Protein AF-A0AAU7RFB5-F1 (afdb_monomer_lite)

Radius of gyration: 17.08 Å; chains: 1; bounding box: 40×19×49 Å

Foldseek 3Di:
DCVVVCVVVDDDPDPPPPPLQDCPVVPDQADDLLSNLVNLVSLLVNLVVVLVVLVVQCVVCVVVVPPVSNVVSVVVNVVSVVSNVVSVVVSVVSVCCSPPVDD

pLDDT: mean 87.95, std 13.98, range [53.5, 98.69]

Sequence (103 aa):
MLAPLAERYGEDGSDDEPERLHADGLSETRGGPVGLLRDLQDLYLLATLVDATWTVVEQAGSALRDKELLSAVEKCQAETQQQISWLKTRMKQAAPQALLVAE

Structure (mmCIF, N/CA/C/O backbone):
data_AF-A0AAU7RFB5-F1
#
_entry.id   AF-A0AAU7RFB5-F1
#
loop_
_atom_site.group_PDB
_atom_site.id
_atom_site.type_symbol
_atom_site.label_atom_id
_atom_site.label_alt_id
_atom_site.label_comp_id
_atom_site.label_asym_id
_atom_site.label_entity_id
_atom_site.label_seq_id
_atom_site.pdbx_PDB_ins_code
_atom_site.Cartn_x
_atom_site.Cartn_y
_atom_site.Cartn_z
_atom_site.occupancy
_atom_site.B_iso_or_equiv
_atom_site.auth_seq_id
_atom_site.auth_comp_id
_atom_site.auth_asym_id
_atom_site.auth_atom_id
_atom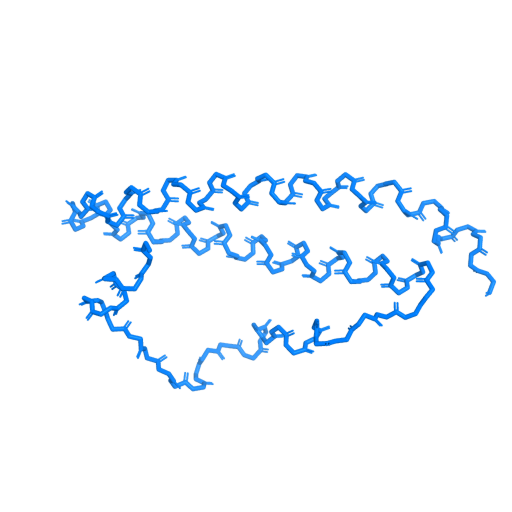_site.pdbx_PDB_model_num
ATOM 1 N N . MET A 1 1 ? -8.015 -11.959 7.882 1.00 83.12 1 MET A N 1
ATOM 2 C CA . MET A 1 1 ? -7.805 -10.769 8.734 1.00 83.12 1 MET A CA 1
ATOM 3 C C . MET A 1 1 ? -8.842 -9.698 8.441 1.00 83.12 1 MET A C 1
ATOM 5 O O . MET A 1 1 ? -9.461 -9.253 9.386 1.00 83.12 1 MET A O 1
ATOM 9 N N . LEU A 1 2 ? -9.066 -9.325 7.175 1.00 88.75 2 LEU A N 1
ATOM 10 C CA . LEU A 1 2 ? -10.032 -8.273 6.827 1.00 88.75 2 LEU A CA 1
ATOM 11 C C . LEU A 1 2 ? -11.497 -8.743 6.770 1.00 88.75 2 LEU A C 1
ATOM 13 O O . LEU A 1 2 ? -12.375 -7.949 7.062 1.00 88.75 2 LEU A O 1
ATOM 17 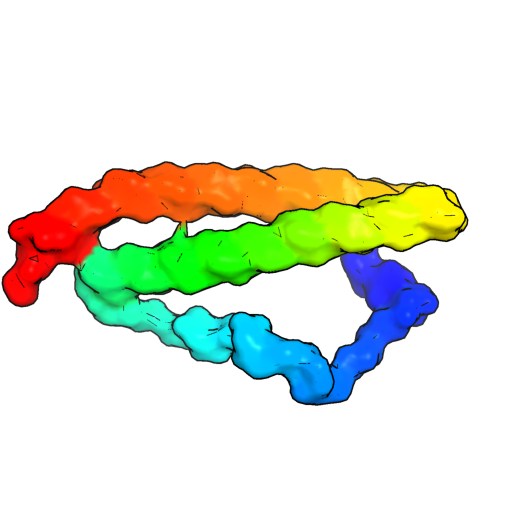N N . ALA A 1 3 ? -11.766 -10.023 6.480 1.00 89.06 3 ALA A N 1
ATOM 18 C CA . ALA A 1 3 ? -13.139 -10.535 6.345 1.00 89.06 3 ALA A CA 1
ATOM 19 C C . ALA A 1 3 ? -14.081 -10.219 7.537 1.00 89.06 3 ALA A C 1
ATOM 21 O O . ALA A 1 3 ? -15.193 -9.768 7.287 1.00 89.06 3 ALA A O 1
ATOM 22 N N . PRO A 1 4 ? -13.666 -10.345 8.816 1.00 89.44 4 PRO A N 1
ATOM 23 C CA . PRO A 1 4 ? -14.519 -9.947 9.944 1.00 89.44 4 PRO A CA 1
ATOM 24 C C . PRO A 1 4 ? -14.813 -8.439 10.008 1.00 89.44 4 PRO A C 1
ATOM 26 O O . PRO A 1 4 ? -15.865 -8.029 10.492 1.00 89.44 4 PRO A O 1
ATOM 29 N N . LEU A 1 5 ? -13.881 -7.601 9.540 1.00 91.69 5 LEU A N 1
ATOM 30 C CA . LEU A 1 5 ? -14.061 -6.148 9.480 1.00 91.69 5 LEU A CA 1
ATOM 31 C C . LEU A 1 5 ? -15.003 -5.771 8.333 1.00 91.69 5 LEU A C 1
ATOM 33 O O . LEU A 1 5 ? -15.887 -4.944 8.529 1.00 91.69 5 LEU A O 1
ATOM 37 N N . ALA A 1 6 ? -14.857 -6.423 7.181 1.00 89.38 6 ALA A N 1
ATOM 38 C CA . ALA A 1 6 ? -15.757 -6.283 6.043 1.00 89.38 6 ALA A CA 1
ATOM 39 C C . ALA A 1 6 ? -17.202 -6.674 6.397 1.00 89.38 6 ALA A C 1
ATOM 41 O O . ALA A 1 6 ? -18.129 -5.924 6.120 1.00 89.38 6 ALA A O 1
ATOM 42 N N . GLU A 1 7 ? -17.401 -7.785 7.113 1.00 89.50 7 GLU A N 1
ATOM 43 C CA . GLU A 1 7 ? -18.728 -8.189 7.599 1.00 89.50 7 GLU A CA 1
ATOM 44 C C . GLU A 1 7 ? -19.328 -7.166 8.584 1.00 89.50 7 GLU A C 1
ATOM 46 O O . GLU A 1 7 ? -20.530 -6.905 8.557 1.00 89.50 7 GLU A O 1
ATOM 51 N N . ARG A 1 8 ? -18.498 -6.551 9.442 1.00 91.88 8 ARG A N 1
ATOM 52 C CA . ARG A 1 8 ? -18.937 -5.558 10.439 1.00 91.88 8 ARG A CA 1
ATOM 53 C C . ARG A 1 8 ? -19.318 -4.211 9.825 1.00 91.88 8 ARG A C 1
ATOM 55 O O . AR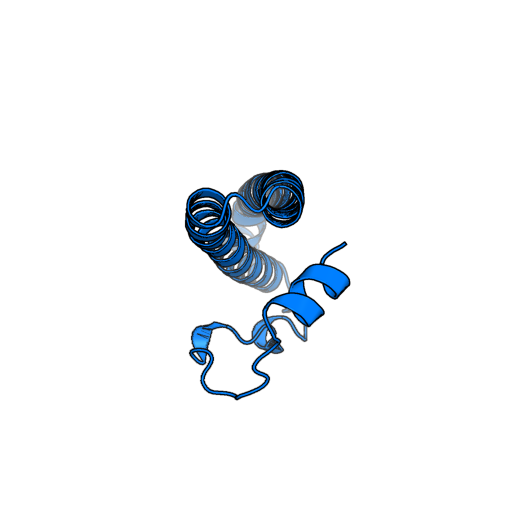G A 1 8 ? -20.298 -3.611 10.262 1.00 91.88 8 ARG A O 1
ATOM 62 N N . TYR A 1 9 ? -18.505 -3.709 8.900 1.00 89.00 9 TYR A N 1
ATOM 63 C CA . TYR A 1 9 ? -18.656 -2.370 8.322 1.00 89.00 9 TYR A CA 1
ATOM 64 C C . TYR A 1 9 ? -19.434 -2.364 6.997 1.00 89.00 9 TYR A C 1
ATOM 66 O O . TYR A 1 9 ? -19.901 -1.305 6.585 1.00 89.00 9 TYR A O 1
ATOM 74 N N . GLY A 1 10 ? -19.639 -3.539 6.397 1.00 84.19 10 GLY A N 1
ATOM 75 C CA . GLY A 1 10 ? -20.287 -3.720 5.104 1.00 84.19 10 GLY A CA 1
ATOM 76 C C . GLY A 1 10 ? -19.300 -3.613 3.940 1.00 84.19 10 GLY A C 1
ATOM 77 O O . GLY A 1 10 ? -18.365 -2.815 3.968 1.00 84.19 10 GLY A O 1
ATOM 78 N N . GLU A 1 11 ? -19.540 -4.411 2.902 1.00 76.81 11 GLU A N 1
ATOM 79 C CA . GLU A 1 11 ? -18.955 -4.239 1.572 1.00 76.81 11 GLU A CA 1
ATOM 80 C C . GLU A 1 11 ? -20.077 -3.710 0.675 1.00 76.81 11 GLU A C 1
ATOM 82 O O . GLU A 1 11 ? -21.047 -4.424 0.412 1.00 76.81 11 GLU A O 1
ATOM 87 N N . ASP A 1 12 ? -20.001 -2.446 0.257 1.00 66.44 12 ASP A N 1
ATOM 88 C CA . ASP A 1 12 ? -20.900 -1.950 -0.783 1.00 66.44 12 ASP A CA 1
ATOM 89 C C . ASP A 1 12 ? -20.284 -2.337 -2.130 1.00 66.44 12 ASP A C 1
ATOM 91 O O . ASP A 1 12 ? -19.268 -1.788 -2.542 1.00 66.44 12 ASP A O 1
ATOM 95 N N . GLY A 1 13 ? -20.846 -3.361 -2.774 1.00 57.84 13 GLY A N 1
ATOM 96 C CA . GLY A 1 13 ? -20.401 -3.849 -4.084 1.00 57.84 13 GLY A CA 1
ATOM 97 C C . GLY A 1 13 ? -20.939 -3.021 -5.253 1.00 57.84 13 GLY A C 1
ATOM 98 O O . GLY A 1 13 ? -21.036 -3.541 -6.363 1.00 57.84 13 GLY A O 1
ATOM 99 N N . SER A 1 14 ? -21.394 -1.792 -5.000 1.00 57.44 14 SER A N 1
ATOM 100 C CA . SER A 1 14 ? -21.878 -0.897 -6.044 1.00 57.44 14 SER A CA 1
ATOM 101 C C . SER A 1 14 ? -20.705 -0.286 -6.816 1.00 57.44 14 SER A C 1
ATOM 103 O O . SER A 1 14 ? -19.765 0.243 -6.232 1.00 57.44 14 SER A O 1
ATOM 105 N N . ASP A 1 15 ? -20.796 -0.334 -8.148 1.00 54.19 15 ASP A N 1
ATOM 106 C CA . ASP A 1 15 ? -19.871 0.239 -9.150 1.00 54.19 15 ASP A CA 1
ATOM 107 C C . ASP A 1 15 ? -19.689 1.779 -9.057 1.00 54.19 15 ASP A C 1
ATOM 109 O O . ASP A 1 15 ? -19.212 2.412 -9.994 1.00 54.19 15 ASP A O 1
ATOM 113 N N . ASP A 1 16 ? -20.078 2.413 -7.946 1.00 55.78 16 ASP A N 1
ATOM 114 C CA . ASP A 1 16 ? -19.895 3.851 -7.697 1.00 55.78 16 ASP A CA 1
ATOM 115 C C . ASP A 1 16 ? -18.479 4.173 -7.167 1.00 55.78 16 ASP A C 1
ATOM 117 O O . ASP A 1 16 ? -18.151 5.333 -6.891 1.00 55.78 16 ASP A O 1
ATOM 121 N N . GLU A 1 17 ? -17.606 3.162 -7.031 1.00 58.88 17 GLU A N 1
ATOM 122 C CA . GLU A 1 17 ? -16.173 3.401 -6.871 1.00 58.88 17 GLU A CA 1
ATOM 123 C C . GLU A 1 17 ? -15.648 4.161 -8.099 1.00 58.88 17 GLU A C 1
ATOM 125 O O . GLU A 1 17 ? -15.916 3.778 -9.238 1.00 58.88 17 GLU A O 1
ATOM 130 N N . PRO A 1 18 ? -14.890 5.256 -7.913 1.00 56.88 18 PRO A N 1
ATOM 131 C CA . PRO A 1 18 ? -14.426 6.046 -9.041 1.00 56.88 18 PRO A CA 1
ATOM 132 C C . PRO A 1 18 ? -13.618 5.165 -10.004 1.00 56.88 18 PRO A C 1
ATOM 134 O O . PRO A 1 18 ? -12.606 4.596 -9.598 1.00 56.88 18 PRO A O 1
ATOM 137 N N . GLU A 1 19 ? -14.011 5.154 -11.287 1.00 57.03 19 GLU A N 1
ATOM 138 C CA . GLU A 1 19 ? -13.462 4.369 -12.423 1.00 57.03 19 GLU A CA 1
ATOM 139 C C . GLU A 1 19 ? -11.916 4.309 -12.498 1.00 57.03 19 GLU A C 1
ATOM 141 O O . GLU A 1 19 ? -11.323 3.468 -13.169 1.00 57.03 19 GLU A O 1
ATOM 146 N N . ARG A 1 20 ? -11.220 5.209 -11.794 1.00 53.81 20 ARG A N 1
ATOM 147 C CA . ARG A 1 20 ? -9.757 5.256 -11.652 1.00 53.81 20 ARG A CA 1
ATOM 148 C C . ARG A 1 20 ? -9.153 4.050 -10.916 1.00 53.81 20 ARG A C 1
ATOM 150 O O . ARG A 1 20 ? -7.928 3.947 -10.903 1.00 53.81 20 ARG A O 1
ATOM 157 N N . LEU A 1 21 ? -9.960 3.196 -10.284 1.00 54.59 21 LEU A N 1
ATOM 158 C CA . LEU A 1 21 ? -9.516 2.124 -9.383 1.00 54.59 21 LEU A CA 1
ATOM 159 C C . LEU A 1 21 ? -9.547 0.707 -9.972 1.00 54.59 21 LEU A C 1
ATOM 161 O O . LEU A 1 21 ? -9.199 -0.240 -9.267 1.00 54.59 21 LEU A O 1
ATOM 165 N N . HIS A 1 22 ? -9.897 0.525 -11.247 1.00 58.66 22 HIS A N 1
ATOM 166 C CA . HIS A 1 22 ? -9.922 -0.821 -11.814 1.00 58.66 22 HIS A CA 1
ATOM 167 C C . HIS A 1 22 ? -8.502 -1.355 -12.031 1.00 58.66 22 HIS A C 1
ATOM 169 O O . HIS A 1 22 ? -7.772 -0.946 -12.939 1.00 58.66 22 HIS A O 1
ATOM 175 N N . ALA A 1 23 ? -8.135 -2.345 -11.214 1.00 61.19 23 ALA A N 1
ATOM 176 C CA . ALA A 1 23 ? -6.971 -3.199 -11.428 1.00 61.19 23 ALA A CA 1
ATOM 177 C C . ALA A 1 23 ? -7.039 -3.977 -12.759 1.00 61.19 23 ALA A C 1
ATOM 179 O O . ALA A 1 23 ? -6.083 -4.661 -13.104 1.00 61.19 23 ALA A O 1
ATOM 180 N N . ASP A 1 24 ? -8.118 -3.840 -13.535 1.00 60.78 24 ASP A N 1
ATOM 181 C CA . ASP A 1 24 ? -8.246 -4.329 -14.909 1.00 60.78 24 ASP A CA 1
ATOM 182 C C . ASP A 1 24 ? -7.082 -3.870 -15.799 1.00 60.78 24 ASP A C 1
ATOM 184 O O . ASP A 1 24 ? -6.631 -4.617 -16.659 1.00 60.78 24 ASP A O 1
ATOM 188 N N . GLY A 1 25 ? -6.497 -2.692 -15.542 1.00 59.69 25 GLY A N 1
ATOM 189 C CA . GLY A 1 25 ? -5.266 -2.251 -16.217 1.00 59.69 25 GLY A CA 1
ATOM 190 C C . GLY A 1 25 ? -4.018 -3.101 -15.913 1.00 59.69 25 GLY A C 1
ATOM 191 O O . GLY A 1 25 ? -2.993 -2.928 -16.570 1.00 59.69 25 GLY A O 1
ATOM 192 N N . LEU A 1 26 ? -4.102 -4.005 -14.933 1.00 68.69 26 LEU A N 1
ATOM 193 C CA . LEU A 1 26 ? -3.081 -4.969 -14.514 1.00 68.69 26 LEU A CA 1
ATOM 194 C C . LEU A 1 26 ? -3.487 -6.425 -14.791 1.00 68.69 26 LEU A C 1
ATOM 196 O O . LEU A 1 26 ? -2.799 -7.340 -14.334 1.00 68.69 26 LEU A O 1
ATOM 200 N N . SER A 1 27 ? -4.589 -6.670 -15.508 1.00 75.06 27 SER A N 1
ATOM 201 C CA . SER A 1 27 ? -5.025 -8.035 -15.831 1.00 75.06 27 SER A CA 1
ATOM 202 C C . SER A 1 27 ? -4.030 -8.767 -16.737 1.00 75.06 27 SER A C 1
ATOM 204 O O . SER A 1 27 ? -3.965 -9.995 -16.728 1.00 75.06 27 SER A O 1
ATOM 206 N N . GLU A 1 28 ? -3.236 -8.014 -17.503 1.00 80.88 28 GLU A N 1
ATOM 207 C CA . GLU A 1 28 ? -2.184 -8.516 -18.380 1.00 80.88 28 GLU A CA 1
ATOM 208 C C . GLU A 1 28 ? -0.907 -7.680 -18.233 1.00 80.88 28 GLU A C 1
ATOM 210 O O . GLU A 1 28 ? -0.953 -6.466 -18.041 1.00 80.88 28 GLU A O 1
ATOM 215 N N . THR A 1 29 ? 0.255 -8.327 -18.354 1.00 84.81 29 THR A N 1
ATOM 216 C CA . THR A 1 29 ? 1.549 -7.633 -18.351 1.00 84.81 29 THR A CA 1
ATOM 217 C C . THR A 1 29 ? 1.891 -7.119 -19.739 1.00 84.81 29 THR A C 1
ATOM 219 O O . THR A 1 29 ? 1.798 -7.859 -20.725 1.00 84.81 29 THR A O 1
ATOM 222 N N . ARG A 1 30 ? 2.387 -5.888 -19.823 1.00 88.44 30 ARG A N 1
ATOM 223 C CA . ARG A 1 30 ? 2.832 -5.301 -21.087 1.00 88.44 30 ARG A CA 1
ATOM 224 C C . ARG A 1 30 ? 4.172 -5.894 -21.521 1.00 88.44 30 ARG A C 1
ATOM 226 O O . ARG A 1 30 ? 5.063 -6.165 -20.718 1.00 88.44 30 ARG A O 1
ATOM 233 N N . GLY A 1 31 ? 4.334 -6.064 -22.831 1.00 87.38 31 GLY A N 1
ATOM 234 C CA . GLY A 1 31 ? 5.548 -6.625 -23.418 1.00 87.38 31 GLY A CA 1
ATOM 235 C C . GLY A 1 31 ? 6.750 -5.675 -23.382 1.00 87.38 31 GLY A C 1
ATOM 236 O O . GLY A 1 31 ? 6.628 -4.465 -23.574 1.00 87.38 31 GLY A O 1
ATOM 237 N N . GLY A 1 32 ? 7.937 -6.256 -23.211 1.00 90.06 32 GLY A N 1
ATOM 238 C CA . GLY A 1 32 ? 9.217 -5.567 -23.356 1.00 90.06 32 GLY A CA 1
ATOM 239 C C . GLY A 1 32 ? 9.608 -4.646 -22.187 1.00 90.06 32 GLY A C 1
ATOM 240 O O . GLY A 1 32 ? 8.849 -4.460 -21.234 1.00 90.06 32 GLY A O 1
ATOM 241 N N . PRO A 1 33 ? 10.816 -4.056 -22.241 1.00 90.12 33 PRO A N 1
ATOM 242 C CA . PRO A 1 33 ? 11.362 -3.247 -21.146 1.00 90.12 33 PRO A CA 1
ATOM 243 C C . PRO A 1 33 ? 10.519 -2.014 -20.783 1.00 90.12 33 PRO A C 1
ATOM 245 O O . PRO A 1 33 ? 10.356 -1.702 -19.603 1.00 90.12 33 PRO A O 1
ATOM 248 N N . VAL A 1 34 ? 9.953 -1.325 -21.781 1.00 92.12 34 VAL A N 1
ATOM 249 C CA . VAL A 1 34 ? 9.057 -0.173 -21.564 1.00 92.12 34 VAL A CA 1
ATOM 250 C C . VAL A 1 34 ? 7.716 -0.620 -20.985 1.00 92.12 34 VAL A C 1
ATOM 252 O O . VAL A 1 34 ? 7.189 0.058 -20.105 1.00 92.12 34 VAL A O 1
ATOM 255 N N . GLY A 1 35 ? 7.192 -1.767 -21.430 1.00 90.94 35 GLY A N 1
ATOM 256 C CA . GLY A 1 35 ? 5.981 -2.369 -20.874 1.00 90.94 35 GLY A CA 1
ATOM 257 C C . GLY A 1 35 ? 6.121 -2.637 -19.378 1.00 90.94 35 GLY A C 1
ATOM 258 O O . GLY A 1 35 ? 5.340 -2.108 -18.593 1.00 90.94 35 GLY A O 1
ATOM 259 N N . LEU A 1 36 ? 7.201 -3.314 -18.974 1.00 91.56 36 LEU A N 1
ATOM 260 C CA . LEU A 1 36 ? 7.519 -3.542 -17.561 1.00 91.56 36 LEU A CA 1
ATOM 261 C C . LEU A 1 36 ? 7.588 -2.234 -16.757 1.00 91.56 36 LEU A C 1
ATOM 263 O O . LEU A 1 36 ? 7.095 -2.169 -15.633 1.00 91.56 36 LEU A O 1
ATOM 267 N N . LEU A 1 37 ? 8.205 -1.182 -17.307 1.00 93.50 37 LEU A N 1
ATOM 268 C CA . LEU A 1 37 ? 8.288 0.108 -16.621 1.00 93.50 37 LEU A CA 1
ATOM 269 C C . LEU A 1 37 ? 6.903 0.736 -16.403 1.00 93.50 37 LEU A C 1
ATOM 271 O O . LEU A 1 37 ? 6.683 1.349 -15.360 1.00 93.50 37 LEU A O 1
ATOM 275 N N . ARG A 1 38 ? 5.976 0.578 -17.356 1.00 91.38 38 ARG A N 1
ATOM 276 C CA . ARG A 1 38 ? 4.588 1.047 -17.232 1.00 91.38 38 ARG A CA 1
ATOM 277 C C . ARG A 1 38 ? 3.799 0.228 -16.218 1.00 91.38 38 ARG A C 1
ATOM 279 O O . ARG A 1 38 ? 3.155 0.823 -15.365 1.00 91.38 38 ARG A O 1
ATOM 286 N N . ASP A 1 39 ? 3.948 -1.092 -16.220 1.00 91.81 39 ASP A N 1
ATOM 287 C CA . ASP A 1 39 ? 3.300 -1.961 -15.230 1.00 91.81 39 ASP A CA 1
ATOM 288 C C . ASP A 1 39 ? 3.765 -1.618 -13.803 1.00 91.81 39 ASP A C 1
ATOM 290 O O . ASP A 1 39 ? 2.961 -1.516 -12.878 1.00 91.81 39 ASP A O 1
ATOM 294 N N . LEU A 1 40 ? 5.064 -1.350 -13.618 1.00 94.12 40 LEU A N 1
ATOM 295 C CA . LEU A 1 40 ? 5.607 -0.900 -12.333 1.00 94.12 40 LEU A CA 1
ATOM 296 C C . LEU A 1 40 ? 5.073 0.480 -11.906 1.00 94.12 40 LEU A C 1
ATOM 298 O O . LEU A 1 40 ? 4.896 0.710 -10.709 1.00 94.12 40 LEU A O 1
ATOM 302 N N . GLN A 1 41 ? 4.835 1.396 -12.852 1.00 92.69 41 GLN A N 1
ATOM 303 C CA . GLN A 1 41 ? 4.231 2.706 -12.574 1.00 92.69 41 GLN A CA 1
ATOM 304 C C . GLN A 1 41 ? 2.767 2.567 -12.150 1.00 92.69 41 GLN A C 1
ATOM 306 O O . GLN A 1 41 ? 2.373 3.174 -11.155 1.00 92.69 41 GLN A O 1
ATOM 311 N N . ASP A 1 42 ? 1.992 1.745 -12.855 1.00 91.12 42 ASP A N 1
ATOM 312 C CA . ASP A 1 42 ? 0.585 1.496 -12.539 1.00 91.12 42 ASP A CA 1
ATOM 313 C C . ASP A 1 42 ? 0.449 0.852 -11.150 1.00 91.12 42 ASP A C 1
ATOM 315 O O . ASP A 1 42 ? -0.297 1.344 -10.301 1.00 91.12 42 ASP A O 1
ATOM 319 N N . LEU A 1 43 ? 1.266 -0.168 -10.855 1.00 92.31 43 LEU A N 1
ATOM 320 C CA . LEU A 1 43 ? 1.329 -0.785 -9.525 1.00 92.31 43 LEU A CA 1
ATOM 321 C C . LEU A 1 43 ? 1.726 0.214 -8.432 1.00 92.31 43 LEU A C 1
ATOM 323 O O . LEU A 1 43 ? 1.173 0.182 -7.334 1.00 92.31 43 LEU A O 1
ATOM 327 N N . TYR A 1 44 ? 2.677 1.111 -8.709 1.00 94.56 44 TYR A N 1
ATOM 328 C CA . TYR A 1 44 ? 3.089 2.141 -7.754 1.00 94.56 44 TYR A CA 1
ATOM 329 C C . TYR A 1 44 ? 1.954 3.117 -7.434 1.00 94.56 44 TYR A C 1
ATOM 331 O O . TYR A 1 44 ? 1.779 3.487 -6.269 1.00 94.56 44 TYR A O 1
ATOM 339 N N . LEU A 1 45 ? 1.176 3.519 -8.441 1.00 92.31 45 LEU A N 1
ATOM 340 C CA . LEU A 1 45 ? 0.019 4.391 -8.254 1.00 92.31 45 LEU A CA 1
ATOM 341 C C . LEU A 1 45 ? -1.067 3.707 -7.421 1.00 92.31 45 LEU A C 1
ATOM 343 O O . LEU A 1 45 ? -1.539 4.308 -6.456 1.00 92.31 45 LEU A O 1
ATOM 347 N N . LEU A 1 46 ? -1.403 2.450 -7.726 1.00 91.69 46 LEU A N 1
ATOM 348 C CA . LEU A 1 46 ? -2.389 1.697 -6.946 1.00 91.69 46 LEU A CA 1
ATOM 349 C C . LEU A 1 46 ? -1.931 1.473 -5.503 1.00 91.69 46 LEU A C 1
ATOM 351 O O . LEU A 1 46 ? -2.691 1.734 -4.577 1.00 91.69 46 LEU A O 1
ATOM 355 N N . ALA A 1 47 ? -0.680 1.063 -5.282 1.00 94.06 47 ALA A N 1
ATOM 356 C CA . ALA A 1 47 ? -0.158 0.865 -3.930 1.00 94.06 47 ALA A CA 1
ATOM 357 C C . ALA A 1 47 ? -0.165 2.170 -3.113 1.00 94.06 47 ALA A C 1
ATOM 359 O O . ALA A 1 47 ? -0.504 2.165 -1.933 1.00 94.06 47 ALA A O 1
ATOM 360 N N . THR A 1 48 ? 0.157 3.303 -3.746 1.00 95.69 48 THR A N 1
ATOM 361 C CA . THR A 1 48 ? 0.096 4.625 -3.100 1.00 95.69 48 THR A CA 1
ATOM 362 C C . THR A 1 48 ? -1.339 5.013 -2.742 1.00 95.69 48 THR A C 1
ATOM 364 O O . THR A 1 48 ? -1.573 5.600 -1.688 1.00 95.69 48 THR A O 1
ATOM 367 N N . LEU A 1 49 ? -2.308 4.667 -3.592 1.00 93.50 49 LEU A N 1
ATOM 368 C CA . LEU A 1 49 ? -3.721 4.863 -3.290 1.00 93.50 49 LEU A CA 1
ATOM 369 C C . LEU A 1 49 ? -4.163 3.997 -2.104 1.00 93.50 49 LEU A C 1
ATOM 371 O O . LEU A 1 49 ? -4.810 4.512 -1.202 1.00 93.50 49 LEU A O 1
ATOM 375 N N . VAL A 1 50 ? -3.740 2.732 -2.044 1.00 94.25 50 VAL A N 1
ATOM 376 C CA . VAL A 1 50 ? -4.006 1.845 -0.898 1.00 94.25 50 VAL A CA 1
ATOM 377 C C . VAL A 1 50 ? -3.418 2.407 0.406 1.00 94.25 50 VAL A C 1
ATOM 379 O O . VAL A 1 50 ? -4.109 2.418 1.421 1.00 94.25 50 VAL A O 1
ATOM 382 N N . ASP A 1 51 ? -2.189 2.933 0.402 1.00 97.44 51 ASP A N 1
ATOM 383 C CA . ASP A 1 51 ? -1.580 3.575 1.587 1.00 97.44 51 ASP A CA 1
ATOM 384 C C . ASP A 1 51 ? -2.347 4.837 2.033 1.00 97.44 51 ASP A C 1
ATOM 386 O O . ASP A 1 51 ? -2.576 5.053 3.230 1.00 97.44 51 ASP A O 1
ATOM 390 N N . ALA A 1 52 ? -2.830 5.638 1.078 1.00 96.44 52 ALA A N 1
ATOM 391 C CA . ALA A 1 52 ? -3.703 6.772 1.373 1.00 96.44 52 ALA A CA 1
ATOM 392 C C . ALA A 1 52 ? -5.054 6.317 1.956 1.00 96.44 52 ALA A C 1
ATOM 394 O O . ALA A 1 52 ? -5.536 6.912 2.921 1.00 96.44 52 ALA A O 1
ATOM 395 N N . THR A 1 53 ? -5.639 5.236 1.435 1.00 94.62 53 THR A N 1
ATOM 396 C CA . THR A 1 53 ? -6.860 4.633 1.985 1.00 94.62 53 THR A CA 1
ATOM 397 C C . THR A 1 53 ? -6.638 4.156 3.418 1.00 94.62 53 THR A C 1
ATOM 399 O O . THR A 1 53 ? -7.453 4.468 4.285 1.00 94.62 53 THR A O 1
ATOM 402 N N . TRP A 1 54 ? -5.513 3.494 3.717 1.00 97.56 54 TRP A N 1
ATOM 403 C CA . TRP A 1 54 ? -5.182 3.103 5.092 1.00 97.56 54 TRP A CA 1
ATOM 404 C C . TRP A 1 54 ? -5.096 4.297 6.037 1.00 97.56 54 TRP A C 1
ATOM 406 O O . TRP A 1 54 ? -5.630 4.226 7.140 1.00 97.56 54 TRP A O 1
ATOM 416 N N . THR A 1 55 ? -4.527 5.413 5.579 1.00 98.06 55 THR A N 1
ATOM 417 C CA . THR A 1 55 ? -4.491 6.662 6.354 1.00 98.06 55 THR A CA 1
ATOM 418 C C . THR A 1 55 ? -5.899 7.152 6.712 1.00 98.06 55 THR A C 1
ATOM 420 O O . THR A 1 55 ? -6.152 7.547 7.849 1.00 98.06 55 THR A O 1
ATOM 423 N N . VAL A 1 56 ? -6.848 7.110 5.771 1.00 97.06 56 VAL A N 1
ATOM 424 C CA . VAL A 1 56 ? -8.243 7.515 6.028 1.00 97.06 56 VAL A CA 1
ATOM 425 C C . VAL A 1 56 ? -8.937 6.545 6.991 1.00 97.06 56 VAL A C 1
ATOM 427 O O . VAL A 1 56 ? -9.604 6.979 7.934 1.00 97.06 56 VAL A O 1
ATOM 430 N N . VAL A 1 57 ? -8.745 5.236 6.802 1.00 96.44 57 VAL A N 1
ATOM 431 C CA . VAL A 1 57 ? -9.319 4.193 7.668 1.00 96.44 57 VAL A CA 1
ATOM 432 C C . VAL A 1 57 ? -8.756 4.274 9.093 1.00 96.44 57 VAL A C 1
ATOM 434 O O . VAL A 1 57 ? -9.504 4.086 10.052 1.00 96.44 57 VAL A O 1
ATOM 437 N N . GLU A 1 58 ? -7.479 4.626 9.264 1.00 98.25 58 GLU A N 1
ATOM 438 C CA . GLU A 1 58 ? -6.861 4.854 10.576 1.00 98.25 58 GLU A CA 1
ATOM 439 C C . GLU A 1 58 ? -7.592 5.946 11.371 1.00 98.25 58 GLU A C 1
ATOM 441 O O . GLU A 1 58 ? -7.863 5.783 12.566 1.00 98.25 58 GLU A O 1
ATOM 446 N N . GLN A 1 59 ? -7.954 7.053 10.710 1.00 98.38 59 GLN A N 1
ATOM 447 C CA . GLN A 1 59 ? -8.687 8.148 11.349 1.00 98.38 59 GLN A CA 1
ATOM 448 C C . GLN A 1 59 ? -10.079 7.694 11.804 1.00 98.38 5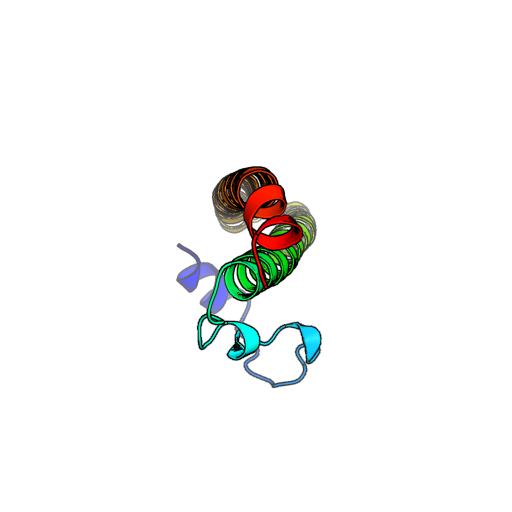9 GLN A C 1
ATOM 450 O O . GLN A 1 59 ? -10.486 7.984 12.933 1.00 98.38 59 GLN A O 1
ATOM 455 N N . ALA A 1 60 ? -10.788 6.929 10.968 1.00 96.94 60 ALA A N 1
ATOM 456 C CA . ALA A 1 60 ? -12.087 6.360 11.320 1.00 96.94 60 ALA A CA 1
ATOM 457 C C . ALA A 1 60 ? -11.980 5.373 12.497 1.00 96.94 60 ALA A C 1
ATOM 459 O O . ALA A 1 60 ? -12.711 5.499 13.483 1.00 96.94 60 ALA A O 1
ATOM 460 N N . GLY A 1 61 ? -11.022 4.442 12.444 1.00 97.31 61 GLY A N 1
ATOM 461 C CA . GLY A 1 61 ? -10.770 3.479 13.518 1.00 97.31 61 GLY A CA 1
ATOM 462 C C . GLY A 1 61 ? -10.400 4.153 14.840 1.00 97.31 61 GLY A C 1
ATOM 463 O O . GLY A 1 61 ? -10.884 3.750 15.899 1.00 97.31 61 GLY A O 1
ATOM 464 N N . SER A 1 62 ? -9.625 5.237 14.784 1.00 98.12 62 SER A N 1
ATOM 465 C CA . SER A 1 62 ? -9.263 6.043 15.954 1.00 98.12 62 SER A CA 1
ATOM 466 C C . SER A 1 62 ? -10.475 6.737 16.576 1.00 98.12 62 SER A C 1
ATOM 468 O O . SER A 1 62 ? -10.650 6.691 17.797 1.00 98.12 62 SER A O 1
ATOM 470 N N . ALA A 1 63 ? -11.348 7.331 15.756 1.00 98.19 63 ALA A N 1
ATOM 471 C CA . ALA A 1 63 ? -12.577 7.973 16.221 1.00 98.19 63 ALA A CA 1
ATOM 472 C C . ALA A 1 63 ? -13.547 6.971 16.875 1.00 98.19 63 ALA A C 1
ATOM 474 O O . ALA A 1 63 ? -14.140 7.268 17.914 1.00 98.19 63 ALA A O 1
ATOM 475 N N . LEU A 1 64 ? -13.657 5.766 16.307 1.00 97.38 64 LEU A N 1
ATOM 476 C CA . LEU A 1 64 ? -14.488 4.673 16.824 1.00 97.38 64 LEU A CA 1
ATOM 477 C C . LEU A 1 64 ? -13.851 3.919 18.000 1.00 97.38 64 LEU A C 1
ATOM 479 O O . LEU A 1 64 ? -14.540 3.178 18.701 1.00 97.38 64 LEU A O 1
ATOM 483 N N . ARG A 1 65 ? -12.547 4.112 18.239 1.00 97.69 65 ARG A N 1
ATOM 484 C CA . ARG A 1 65 ? -11.733 3.329 19.185 1.00 97.69 65 ARG A CA 1
ATOM 485 C C . ARG A 1 65 ? -11.763 1.823 18.886 1.00 97.69 65 ARG A C 1
ATOM 487 O O . ARG A 1 65 ? -11.661 1.007 19.806 1.00 97.69 65 ARG A O 1
ATOM 494 N N . ASP A 1 66 ? -11.886 1.455 17.611 1.00 97.81 66 ASP A N 1
ATOM 495 C CA . ASP A 1 66 ? -11.898 0.060 17.172 1.00 97.81 66 ASP A CA 1
ATOM 496 C C . ASP A 1 66 ? -10.461 -0.480 17.103 1.00 97.81 66 ASP A C 1
ATOM 498 O O . ASP A 1 66 ? -9.721 -0.259 16.146 1.00 97.81 66 ASP A O 1
ATOM 502 N N . LYS A 1 67 ? -10.056 -1.196 18.156 1.00 97.38 67 LYS A N 1
ATOM 503 C CA . LYS A 1 67 ? -8.707 -1.771 18.271 1.00 97.38 67 LYS A CA 1
ATOM 504 C C . LYS A 1 67 ? -8.424 -2.857 17.235 1.00 97.38 67 LYS A C 1
ATOM 506 O O . LYS A 1 67 ? -7.267 -3.050 16.875 1.00 97.38 67 LYS A O 1
ATOM 511 N N . GLU A 1 68 ? -9.449 -3.583 16.799 1.00 96.56 68 GLU A N 1
ATOM 512 C CA . GLU A 1 68 ? -9.294 -4.640 15.802 1.00 96.56 68 GLU A CA 1
ATOM 513 C C . GLU A 1 68 ? -9.033 -4.023 14.427 1.00 96.56 68 GLU A C 1
ATOM 515 O O . GLU A 1 68 ? -8.091 -4.427 13.743 1.00 96.56 68 GLU A O 1
ATOM 520 N N . LEU A 1 69 ? -9.793 -2.979 14.075 1.00 97.19 69 LEU A N 1
ATOM 521 C CA . LEU A 1 69 ? -9.573 -2.212 12.852 1.00 97.19 69 LEU A CA 1
ATOM 522 C C . LEU A 1 69 ? -8.188 -1.556 12.848 1.00 97.19 69 LEU A C 1
ATOM 524 O O . LEU A 1 69 ? -7.447 -1.707 11.882 1.00 97.19 69 LEU A O 1
ATOM 528 N N . LEU A 1 70 ? -7.801 -0.890 13.941 1.00 98.19 70 LEU A N 1
ATOM 529 C CA . LEU A 1 70 ? -6.491 -0.237 14.045 1.00 98.19 70 LEU A CA 1
ATOM 530 C C . LEU A 1 70 ? -5.324 -1.228 13.924 1.00 98.19 70 LEU A C 1
ATOM 532 O O . LEU A 1 70 ? -4.339 -0.928 13.258 1.00 98.19 70 LEU A O 1
ATOM 536 N N . SER A 1 71 ? -5.445 -2.428 14.501 1.00 97.81 71 SER A N 1
ATOM 537 C CA . SER A 1 71 ? -4.422 -3.470 14.349 1.00 97.81 71 SER A CA 1
ATOM 538 C C . SER A 1 71 ? -4.314 -3.975 12.905 1.00 97.81 71 SER A C 1
ATOM 540 O O . SER A 1 71 ? -3.211 -4.235 12.421 1.00 97.81 71 SER A O 1
ATOM 542 N N . ALA A 1 72 ? -5.443 -4.095 12.198 1.00 97.62 72 ALA A N 1
ATOM 543 C CA . ALA A 1 72 ? -5.437 -4.454 10.786 1.00 97.62 72 ALA A CA 1
ATOM 544 C C . ALA A 1 72 ? -4.801 -3.354 9.922 1.00 97.62 72 ALA A C 1
ATOM 546 O O . ALA A 1 72 ? -3.992 -3.679 9.052 1.00 97.62 72 ALA A O 1
ATOM 547 N N . VAL A 1 73 ? -5.120 -2.082 10.192 1.00 98.12 73 VAL A N 1
ATOM 548 C CA . VAL A 1 73 ? -4.530 -0.915 9.516 1.00 98.12 73 VAL A CA 1
ATOM 549 C C . 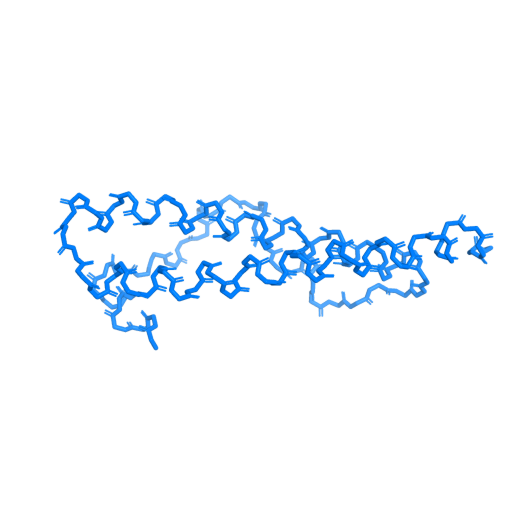VAL A 1 73 ? -3.016 -0.893 9.700 1.00 98.12 73 VAL A C 1
ATOM 551 O O . VAL A 1 73 ? -2.301 -0.877 8.705 1.00 98.12 73 VAL A O 1
ATOM 554 N N . GLU A 1 74 ? -2.522 -0.974 10.940 1.00 97.94 74 GLU A N 1
ATOM 555 C CA . GLU A 1 74 ? -1.084 -0.934 11.246 1.00 97.94 74 GLU A CA 1
ATOM 556 C C . GLU A 1 74 ? -0.310 -1.980 10.433 1.00 97.94 74 GLU A C 1
ATOM 558 O O . GLU A 1 74 ? 0.692 -1.676 9.780 1.00 97.94 74 GLU A O 1
ATOM 563 N N . LYS A 1 75 ? -0.815 -3.218 10.414 1.00 98.00 75 LYS A N 1
ATOM 564 C CA . LYS A 1 75 ? -0.184 -4.303 9.668 1.00 98.00 75 LYS A CA 1
ATOM 565 C C . LYS A 1 75 ? -0.248 -4.082 8.154 1.00 98.00 75 LYS A C 1
ATOM 567 O O . LYS A 1 75 ? 0.779 -4.186 7.484 1.00 98.00 75 LYS A O 1
ATOM 572 N N . CYS A 1 76 ? -1.431 -3.800 7.605 1.00 98.00 76 CYS A N 1
ATOM 573 C CA . CYS A 1 76 ? -1.602 -3.679 6.154 1.00 98.00 76 CYS A CA 1
ATOM 574 C C . CYS A 1 76 ? -0.869 -2.457 5.593 1.00 98.00 76 CYS A C 1
ATOM 576 O O . CYS A 1 76 ? -0.305 -2.523 4.499 1.00 98.00 76 CYS A O 1
ATOM 578 N N . GLN A 1 77 ? -0.835 -1.353 6.338 1.00 98.12 77 GLN A N 1
ATOM 579 C CA . GLN A 1 77 ? -0.134 -0.146 5.929 1.00 98.12 77 GLN A CA 1
ATOM 580 C C . GLN A 1 77 ? 1.381 -0.368 5.899 1.00 98.12 77 GLN A C 1
ATOM 582 O O . GLN A 1 77 ? 2.026 -0.017 4.912 1.00 98.12 77 GLN A O 1
ATOM 587 N N . ALA A 1 78 ? 1.952 -1.030 6.911 1.00 98.31 78 ALA A N 1
ATOM 588 C CA . ALA A 1 78 ? 3.374 -1.371 6.921 1.00 98.31 78 ALA A CA 1
ATOM 589 C C . ALA A 1 78 ? 3.771 -2.264 5.726 1.00 98.31 78 ALA A C 1
ATOM 591 O O . ALA A 1 78 ? 4.781 -2.012 5.062 1.00 98.31 78 ALA A O 1
ATOM 592 N N . GLU A 1 79 ? 2.956 -3.276 5.410 1.00 98.38 79 GLU A N 1
ATOM 593 C CA . GLU A 1 79 ? 3.150 -4.128 4.228 1.00 98.38 79 GLU A CA 1
ATOM 594 C C . GLU A 1 79 ? 3.061 -3.312 2.923 1.00 98.38 79 GLU A C 1
ATOM 596 O O . GLU A 1 79 ? 3.931 -3.424 2.055 1.00 98.38 79 GLU A O 1
ATOM 601 N N . THR A 1 80 ? 2.066 -2.427 2.806 1.00 98.31 80 THR A N 1
ATOM 602 C CA . THR A 1 80 ? 1.873 -1.558 1.629 1.00 98.31 80 THR A CA 1
ATOM 603 C C . THR A 1 80 ? 3.063 -0.610 1.432 1.00 98.31 80 THR A C 1
ATOM 605 O O . THR A 1 80 ? 3.588 -0.480 0.326 1.00 98.31 80 THR A O 1
ATOM 608 N N . GLN A 1 81 ? 3.579 0.000 2.502 1.00 98.56 81 GLN A N 1
ATOM 609 C CA . GLN A 1 81 ? 4.756 0.874 2.439 1.00 98.56 81 GLN A CA 1
ATOM 610 C C . GLN A 1 81 ? 6.019 0.126 2.000 1.00 98.56 81 GLN A C 1
ATOM 612 O O . GLN A 1 81 ? 6.834 0.662 1.235 1.00 98.56 81 GLN A O 1
ATOM 617 N N . GLN A 1 82 ? 6.177 -1.132 2.421 1.00 98.69 82 GLN A N 1
ATOM 618 C CA . GLN A 1 82 ? 7.263 -1.979 1.939 1.00 98.69 82 GLN A CA 1
ATOM 619 C C . GLN A 1 82 ? 7.142 -2.236 0.429 1.00 98.69 82 GLN A C 1
ATOM 621 O O . GLN A 1 82 ? 8.140 -2.122 -0.292 1.00 98.69 82 GLN A O 1
ATOM 626 N N . GLN A 1 83 ? 5.933 -2.515 -0.066 1.00 98.38 83 GLN A N 1
ATOM 627 C CA . GLN A 1 83 ? 5.669 -2.703 -1.497 1.00 98.38 83 GLN A CA 1
ATOM 628 C C . GLN A 1 83 ? 5.969 -1.429 -2.300 1.00 98.38 83 GLN A C 1
ATOM 630 O O . GLN A 1 83 ? 6.689 -1.494 -3.295 1.00 98.38 83 GLN A O 1
ATOM 635 N N . ILE A 1 84 ? 5.519 -0.258 -1.835 1.00 98.69 84 ILE A N 1
ATOM 636 C CA . ILE A 1 84 ? 5.806 1.050 -2.454 1.00 98.69 84 ILE A CA 1
ATOM 637 C C . ILE A 1 84 ? 7.320 1.284 -2.568 1.00 98.69 84 ILE A C 1
ATOM 639 O O . ILE A 1 84 ? 7.823 1.689 -3.623 1.00 98.69 84 ILE A O 1
ATOM 643 N N . SER A 1 85 ? 8.069 1.009 -1.497 1.00 98.62 85 SER A N 1
ATOM 644 C CA . SER A 1 85 ? 9.530 1.151 -1.478 1.00 98.62 85 SER A CA 1
ATOM 645 C C . SER A 1 85 ? 10.213 0.223 -2.490 1.00 98.62 85 SER A C 1
ATOM 647 O O . SER A 1 85 ? 11.104 0.643 -3.246 1.00 98.62 85 SER A O 1
ATOM 649 N N . TRP A 1 86 ? 9.758 -1.029 -2.564 1.00 98.56 86 TRP A N 1
ATOM 650 C CA . TRP A 1 86 ? 10.255 -2.003 -3.531 1.00 98.56 86 TRP A CA 1
ATOM 651 C C . TRP A 1 86 ? 9.951 -1.586 -4.974 1.00 98.56 86 TRP A C 1
ATOM 653 O O . TRP A 1 86 ? 10.863 -1.571 -5.803 1.00 98.56 86 TRP A O 1
ATOM 663 N N . LEU A 1 87 ? 8.716 -1.163 -5.264 1.00 98.38 87 LEU A N 1
ATOM 664 C CA . LEU A 1 87 ? 8.287 -0.697 -6.588 1.00 98.38 87 LEU A CA 1
ATOM 665 C C . LEU A 1 87 ? 9.139 0.484 -7.056 1.00 98.38 87 LEU A C 1
ATOM 667 O O . LEU A 1 87 ? 9.681 0.475 -8.162 1.00 98.38 87 LEU A O 1
ATOM 671 N N . LYS A 1 88 ? 9.363 1.468 -6.177 1.00 98.19 88 LYS A N 1
ATOM 672 C CA . LYS A 1 88 ? 10.230 2.618 -6.465 1.00 98.19 88 LYS A CA 1
ATOM 673 C C . LYS A 1 88 ? 11.667 2.198 -6.767 1.00 98.19 88 LYS A C 1
ATOM 675 O O . LYS A 1 88 ? 12.299 2.750 -7.669 1.00 98.19 88 LYS A O 1
ATOM 680 N N . THR A 1 89 ? 12.189 1.226 -6.025 1.00 98.50 89 THR A N 1
ATOM 681 C CA . THR A 1 89 ? 13.531 0.677 -6.252 1.00 98.50 89 THR A CA 1
ATOM 682 C C . THR A 1 89 ? 13.615 -0.042 -7.598 1.00 98.50 89 THR A C 1
ATOM 684 O O . THR A 1 89 ? 14.551 0.198 -8.360 1.00 98.50 89 THR A O 1
ATOM 687 N N . ARG A 1 90 ? 12.616 -0.862 -7.942 1.00 97.75 90 ARG A N 1
ATOM 688 C CA . ARG A 1 90 ? 12.561 -1.577 -9.223 1.00 97.75 90 ARG A CA 1
ATOM 689 C C . ARG A 1 90 ? 12.419 -0.652 -10.420 1.00 97.75 90 ARG A C 1
ATOM 691 O O . ARG A 1 90 ? 13.154 -0.832 -11.384 1.00 97.75 90 ARG A O 1
ATOM 698 N N . MET A 1 91 ? 11.578 0.378 -10.339 1.00 97.38 91 MET A N 1
ATOM 699 C CA . MET A 1 91 ? 11.480 1.390 -11.396 1.00 97.38 91 MET A CA 1
ATOM 700 C C . MET A 1 91 ? 12.830 2.061 -11.658 1.00 97.38 91 MET A C 1
ATOM 702 O O . MET A 1 91 ? 13.251 2.164 -12.806 1.00 97.38 91 MET A O 1
ATOM 706 N N . LYS A 1 92 ? 13.554 2.459 -10.602 1.00 97.75 92 LYS A N 1
ATOM 707 C CA . LYS A 1 92 ? 14.895 3.054 -10.741 1.00 97.75 92 LYS A CA 1
ATOM 708 C C . LYS A 1 92 ? 15.894 2.106 -11.404 1.00 97.75 92 LYS A C 1
ATOM 710 O O . LYS A 1 92 ? 16.734 2.564 -12.170 1.00 97.75 92 LYS A O 1
ATOM 715 N N . GLN A 1 93 ? 15.815 0.810 -11.100 1.00 96.44 93 GLN A N 1
ATOM 716 C CA . GLN A 1 93 ? 16.683 -0.204 -11.699 1.00 96.44 93 GLN A CA 1
ATOM 717 C C . GLN A 1 93 ? 16.342 -0.496 -13.161 1.00 96.44 93 GLN A C 1
ATOM 719 O O . GLN A 1 93 ? 17.260 -0.762 -13.920 1.00 96.44 93 GLN A O 1
ATOM 724 N N . ALA A 1 94 ? 15.061 -0.478 -13.540 1.00 94.00 94 ALA A N 1
ATOM 725 C CA . ALA A 1 94 ? 14.611 -0.819 -14.889 1.00 94.00 94 ALA A CA 1
ATOM 726 C C . ALA A 1 94 ? 14.663 0.365 -15.868 1.00 94.00 94 ALA A C 1
ATOM 728 O O . ALA A 1 94 ? 14.821 0.158 -17.070 1.00 94.00 94 ALA A O 1
ATOM 729 N N . ALA A 1 95 ? 14.526 1.601 -15.373 1.00 95.50 95 ALA A N 1
ATOM 730 C CA . ALA A 1 95 ? 14.397 2.790 -16.212 1.00 95.50 95 ALA A CA 1
ATOM 731 C C . ALA A 1 95 ? 15.558 3.002 -17.204 1.00 95.50 95 ALA A C 1
ATOM 733 O O . ALA A 1 95 ? 15.262 3.259 -18.367 1.00 95.50 95 ALA A O 1
ATOM 734 N N . PRO A 1 96 ? 16.851 2.872 -16.837 1.00 94.12 96 PRO A N 1
ATOM 735 C CA . PRO A 1 96 ? 17.931 3.082 -17.803 1.00 94.12 96 PRO A CA 1
ATOM 736 C C . PRO A 1 96 ? 17.850 2.124 -18.997 1.00 94.12 96 PRO A C 1
ATOM 738 O O . PRO A 1 96 ? 17.974 2.537 -20.141 1.00 94.12 96 PRO A O 1
ATOM 741 N N . GLN A 1 97 ? 17.590 0.846 -18.741 1.00 88.62 97 GLN A N 1
ATOM 742 C CA . GLN A 1 97 ? 17.537 -0.218 -19.738 1.00 88.62 97 GLN A CA 1
ATOM 743 C C . GLN A 1 97 ? 16.289 -0.060 -20.599 1.00 88.62 97 GLN A C 1
ATOM 745 O O . GLN A 1 97 ? 16.364 -0.152 -21.819 1.00 88.62 97 GLN A O 1
ATOM 750 N N . ALA A 1 98 ? 15.155 0.246 -19.970 1.00 91.69 98 ALA A N 1
ATOM 751 C CA . ALA A 1 98 ? 13.906 0.474 -20.674 1.00 91.69 98 ALA A CA 1
ATOM 752 C C . ALA A 1 98 ? 13.934 1.719 -21.568 1.00 91.69 98 ALA A C 1
ATOM 754 O O . ALA A 1 98 ? 13.319 1.703 -22.624 1.00 91.69 98 ALA A O 1
ATOM 755 N N . LEU A 1 99 ? 14.627 2.786 -21.161 1.00 91.06 99 LEU A N 1
ATOM 756 C CA . LEU A 1 99 ? 14.605 4.067 -21.874 1.00 91.06 99 LEU A CA 1
ATOM 757 C C . LEU A 1 99 ? 15.772 4.263 -22.850 1.00 91.06 99 LEU A C 1
ATOM 759 O O . LEU A 1 99 ? 15.658 5.100 -23.739 1.00 91.06 99 LEU A O 1
ATOM 763 N N . LEU A 1 100 ? 16.888 3.545 -22.682 1.00 88.75 100 LEU A N 1
ATOM 764 C CA . LEU A 1 100 ? 18.082 3.704 -23.527 1.00 88.75 100 LEU A CA 1
ATOM 765 C C . LEU A 1 100 ? 18.293 2.558 -24.521 1.00 88.75 100 LEU A C 1
ATOM 767 O O . LEU A 1 100 ? 18.998 2.753 -25.504 1.00 88.75 100 LEU A O 1
ATOM 771 N N . VAL A 1 101 ? 17.750 1.367 -24.246 1.00 76.00 101 VAL A N 1
ATOM 772 C CA . VAL A 1 101 ? 18.010 0.147 -25.039 1.00 76.00 101 VAL A CA 1
ATOM 773 C C . VAL 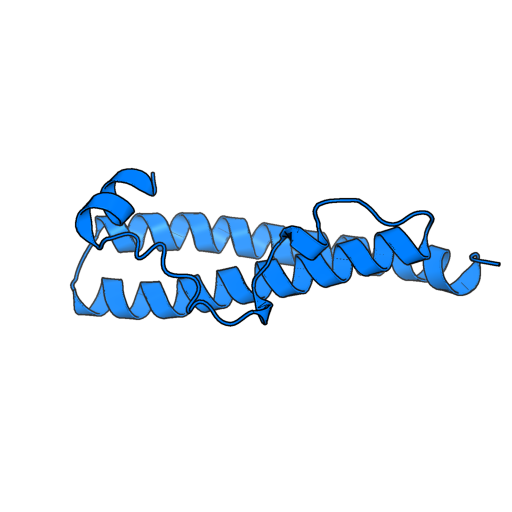A 1 101 ? 16.774 -0.311 -25.819 1.00 76.00 101 VAL A C 1
ATOM 775 O O . VAL A 1 101 ? 16.889 -1.163 -26.692 1.00 76.00 101 VAL A O 1
ATOM 778 N N . ALA A 1 102 ? 15.592 0.234 -25.523 1.00 63.44 102 ALA A N 1
ATOM 779 C CA . ALA A 1 102 ? 14.391 -0.058 -26.296 1.00 63.44 102 ALA A CA 1
ATOM 780 C C . ALA A 1 102 ? 14.443 0.681 -27.647 1.00 63.44 102 ALA A C 1
ATOM 782 O O . ALA A 1 102 ? 14.121 1.867 -27.711 1.00 63.44 102 ALA A O 1
ATOM 783 N N . GLU A 1 103 ? 14.892 -0.024 -28.689 1.00 53.50 103 GLU A N 1
ATOM 784 C CA . GLU A 1 103 ? 14.606 0.276 -30.103 1.00 53.50 103 GLU A CA 1
ATOM 785 C C . GLU A 1 103 ? 13.191 -0.176 -30.488 1.00 53.50 103 GLU A C 1
ATOM 787 O O . GLU A 1 103 ? 12.774 -1.275 -30.044 1.00 53.50 103 GLU A O 1
#

Secondary structure (DSSP, 8-state):
--HHHHHHH-----TTS-GGG-GGGGSSPPSHHHHHHHHHHHHHHHHHHHHHHHHHHHHHHHHHT-HHHHHHHHHHHHHHHHHHHHHHHHHHHHHHHHHHS--